Protein AF-A0A7S2RET2-F1 (afdb_monomer_lite)

Structure (mmCIF, N/CA/C/O backbone):
data_AF-A0A7S2RET2-F1
#
_entry.id   AF-A0A7S2RET2-F1
#
loop_
_atom_site.group_PDB
_atom_site.id
_atom_site.type_symbol
_atom_site.label_atom_id
_atom_site.label_alt_id
_atom_site.label_comp_id
_atom_site.label_asym_id
_atom_site.label_entity_id
_atom_site.label_seq_id
_atom_site.pdbx_PDB_ins_code
_atom_site.Cartn_x
_atom_site.Cartn_y
_atom_site.Cartn_z
_atom_site.occupancy
_atom_site.B_iso_or_equiv
_atom_site.auth_seq_id
_atom_site.auth_comp_id
_atom_site.auth_asym_id
_atom_site.auth_atom_id
_atom_site.pdbx_PDB_model_num
ATOM 1 N N . PRO A 1 1 ? 8.377 -23.048 1.895 1.00 75.50 1 PRO A N 1
ATOM 2 C CA . PRO A 1 1 ? 7.617 -22.649 0.680 1.00 75.50 1 PRO A CA 1
ATOM 3 C C . PRO A 1 1 ? 8.347 -21.467 0.027 1.00 75.50 1 PRO A C 1
ATOM 5 O O . PRO A 1 1 ? 9.075 -20.780 0.739 1.00 75.50 1 PRO A O 1
ATOM 8 N N . SER A 1 2 ? 8.242 -21.261 -1.291 1.00 91.50 2 SER A N 1
ATOM 9 C CA . SER A 1 2 ? 8.777 -20.038 -1.908 1.00 91.50 2 SER A CA 1
ATOM 10 C C . SER A 1 2 ? 7.875 -18.851 -1.571 1.00 91.50 2 SER A C 1
ATOM 12 O O . SER A 1 2 ? 6.671 -19.032 -1.391 1.00 91.50 2 SER A O 1
ATOM 14 N N . PHE A 1 3 ? 8.448 -17.645 -1.535 1.00 92.44 3 PHE A N 1
ATOM 15 C CA . PHE A 1 3 ? 7.680 -16.410 -1.351 1.00 92.44 3 PHE A CA 1
ATOM 16 C C . PHE A 1 3 ? 6.515 -16.313 -2.345 1.00 92.44 3 PHE A C 1
ATOM 18 O O . PHE A 1 3 ? 5.413 -15.944 -1.970 1.00 92.44 3 PHE A O 1
ATOM 25 N N . GLU A 1 4 ? 6.732 -16.709 -3.603 1.00 91.25 4 GLU A N 1
ATOM 26 C CA . GLU A 1 4 ? 5.672 -16.702 -4.614 1.00 91.25 4 GLU A CA 1
ATOM 27 C C . GLU A 1 4 ? 4.528 -17.664 -4.295 1.00 91.25 4 GLU A C 1
ATOM 29 O O . GLU A 1 4 ? 3.372 -17.314 -4.510 1.00 91.25 4 GLU A O 1
ATOM 34 N N . ALA A 1 5 ? 4.831 -18.868 -3.803 1.00 92.25 5 ALA A N 1
ATOM 35 C CA . ALA A 1 5 ? 3.799 -19.840 -3.458 1.00 92.25 5 ALA A CA 1
ATOM 36 C C . ALA A 1 5 ? 2.953 -19.345 -2.277 1.00 92.25 5 ALA A C 1
ATOM 38 O O . ALA A 1 5 ? 1.731 -19.413 -2.335 1.00 92.25 5 ALA A O 1
ATOM 39 N N . GLU A 1 6 ? 3.601 -18.795 -1.249 1.00 91.62 6 GLU A N 1
ATOM 40 C CA . GLU A 1 6 ? 2.937 -18.202 -0.081 1.00 91.62 6 GLU A CA 1
ATOM 41 C C . GLU A 1 6 ? 2.074 -16.998 -0.476 1.00 91.62 6 GLU A C 1
ATOM 43 O O . GLU A 1 6 ? 0.884 -16.960 -0.178 1.00 91.62 6 GLU A O 1
ATOM 48 N N . TYR A 1 7 ? 2.631 -16.071 -1.256 1.00 90.94 7 TYR A N 1
ATOM 49 C CA . TYR A 1 7 ? 1.910 -14.912 -1.779 1.00 90.94 7 TYR A CA 1
ATOM 50 C C . TYR A 1 7 ? 0.661 -15.308 -2.580 1.00 90.94 7 TYR A C 1
ATOM 52 O O . TYR A 1 7 ? -0.417 -14.748 -2.357 1.00 90.94 7 TYR A O 1
ATOM 60 N N . LYS A 1 8 ? 0.786 -16.262 -3.512 1.00 94.44 8 LYS A N 1
ATOM 61 C CA . LYS A 1 8 ? -0.341 -16.708 -4.345 1.00 94.44 8 LYS A CA 1
ATOM 62 C C . LYS A 1 8 ? -1.425 -17.370 -3.507 1.00 94.44 8 LYS A C 1
ATOM 64 O O . LYS A 1 8 ? -2.599 -17.109 -3.739 1.00 94.44 8 LYS A O 1
ATOM 69 N N . GLU A 1 9 ? -1.042 -18.176 -2.526 1.00 94.25 9 GLU A N 1
ATOM 70 C CA . GLU A 1 9 ? -1.975 -18.844 -1.621 1.00 94.25 9 GLU A CA 1
ATOM 71 C C . GLU A 1 9 ? -2.745 -17.829 -0.759 1.00 94.25 9 GLU A C 1
ATOM 73 O O . GLU A 1 9 ? -3.979 -17.816 -0.740 1.00 94.25 9 GLU A O 1
ATOM 78 N N . GLU A 1 10 ? -2.032 -16.929 -0.079 1.00 91.88 10 GLU A N 1
ATOM 79 C CA . GLU A 1 10 ? -2.628 -16.002 0.887 1.00 91.88 10 GLU A CA 1
ATOM 80 C C . GLU A 1 10 ? -3.507 -14.937 0.227 1.00 91.88 10 GLU A C 1
ATOM 82 O O . GLU A 1 10 ? -4.590 -14.618 0.725 1.00 91.88 10 GLU A O 1
ATOM 87 N N . THR A 1 11 ? -3.072 -14.384 -0.909 1.00 93.44 11 THR A N 1
ATOM 88 C CA . THR A 1 11 ? -3.803 -13.294 -1.579 1.00 93.44 11 THR A CA 1
ATOM 89 C C . THR A 1 11 ? -5.080 -13.752 -2.268 1.00 93.44 11 THR A C 1
ATOM 91 O O . THR A 1 11 ? -5.976 -12.932 -2.483 1.00 93.44 11 THR A O 1
ATOM 94 N N . THR A 1 12 ? -5.206 -15.047 -2.542 1.00 94.62 12 THR A N 1
ATOM 95 C CA . THR A 1 12 ? -6.371 -15.649 -3.203 1.00 94.62 12 THR A CA 1
ATOM 96 C C . THR A 1 12 ? -7.302 -16.386 -2.244 1.00 94.62 12 THR A C 1
ATOM 98 O O . THR A 1 12 ? -8.373 -16.827 -2.658 1.00 94.62 12 THR A O 1
ATOM 101 N N . GLY A 1 13 ? -6.921 -16.520 -0.968 1.00 91.94 13 GLY A N 1
ATOM 102 C CA . GLY A 1 13 ? -7.686 -17.299 0.006 1.00 91.94 13 GLY A CA 1
ATOM 103 C C . GLY A 1 13 ? -7.630 -18.807 -0.264 1.00 91.94 13 GLY A C 1
ATOM 104 O O . GLY A 1 13 ? -8.628 -19.498 -0.060 1.00 91.94 13 GLY A O 1
ATOM 105 N N . GLY A 1 14 ? -6.488 -19.313 -0.744 1.00 93.31 14 GLY A N 1
ATOM 106 C CA . GLY A 1 14 ? -6.269 -20.738 -1.025 1.00 93.31 14 GLY A CA 1
ATOM 107 C C . GLY A 1 14 ? -6.575 -21.175 -2.461 1.00 93.31 14 GLY A C 1
ATOM 108 O O . GLY A 1 14 ? -6.896 -22.339 -2.698 1.00 93.31 14 GLY A O 1
ATOM 109 N N . LYS A 1 15 ? -6.523 -20.247 -3.426 1.00 94.31 15 LYS A N 1
ATOM 110 C CA . LYS A 1 15 ? -6.712 -20.508 -4.865 1.00 94.31 15 LYS A CA 1
ATOM 111 C C . LYS A 1 15 ? -5.530 -19.952 -5.668 1.00 94.31 15 LYS A C 1
ATOM 113 O O . LYS A 1 15 ? -5.686 -18.972 -6.396 1.00 94.31 15 LYS A O 1
ATOM 118 N N . PRO A 1 16 ? -4.332 -20.541 -5.545 1.00 94.12 16 PRO A N 1
ATOM 119 C CA . PRO A 1 16 ? -3.098 -19.943 -6.051 1.00 94.12 16 PRO A CA 1
ATOM 120 C C . PRO A 1 16 ? -3.074 -19.751 -7.574 1.00 94.12 16 PRO A C 1
ATOM 122 O O . PRO A 1 16 ? -2.336 -18.894 -8.058 1.00 94.12 16 PRO A O 1
ATOM 125 N N . ASP A 1 17 ? -3.889 -20.495 -8.325 1.00 95.94 17 ASP A N 1
ATOM 126 C CA . ASP A 1 17 ? -4.036 -20.341 -9.778 1.00 95.94 17 ASP A CA 1
ATOM 127 C C . ASP A 1 17 ? -4.766 -19.039 -10.168 1.00 95.94 17 ASP A C 1
ATOM 129 O O . ASP A 1 17 ? -4.519 -18.485 -11.240 1.00 95.94 17 ASP A O 1
ATOM 133 N N . ASP A 1 18 ? -5.576 -18.482 -9.263 1.00 95.38 18 ASP A N 1
ATOM 134 C CA . ASP A 1 18 ? -6.406 -17.290 -9.483 1.00 95.38 18 ASP A CA 1
ATOM 135 C C . ASP A 1 18 ? -5.708 -15.985 -9.039 1.00 95.38 18 ASP A C 1
ATOM 137 O O . ASP A 1 18 ? -6.344 -14.944 -8.875 1.00 95.38 18 ASP A O 1
ATOM 141 N N . TYR A 1 19 ? -4.382 -15.986 -8.855 1.00 91.94 19 TYR A N 1
ATOM 142 C CA . TYR A 1 19 ? -3.623 -14.843 -8.308 1.00 91.94 19 TYR A CA 1
ATOM 143 C C . TYR A 1 19 ? -3.616 -13.571 -9.179 1.00 91.94 19 TYR A C 1
ATOM 145 O O . TYR A 1 19 ? -3.145 -12.520 -8.740 1.00 91.94 19 TYR A O 1
ATOM 153 N N . LEU A 1 20 ? -4.136 -13.648 -10.407 1.00 94.81 20 LEU A N 1
ATOM 154 C CA . LEU A 1 20 ? -4.358 -12.505 -11.301 1.00 94.81 20 LEU A CA 1
ATOM 155 C C . LEU A 1 20 ? -5.848 -12.191 -11.516 1.00 94.81 20 LEU A C 1
ATOM 157 O O . LEU A 1 20 ? -6.172 -11.212 -12.196 1.00 94.81 20 LEU A O 1
ATOM 161 N N . ASP A 1 21 ? -6.758 -12.986 -10.946 1.00 96.31 21 ASP A N 1
ATOM 162 C CA . ASP A 1 21 ? -8.192 -12.750 -11.058 1.00 96.31 21 ASP A CA 1
ATOM 163 C C . ASP A 1 21 ? -8.650 -11.645 -10.098 1.00 96.31 21 ASP A C 1
ATOM 165 O O . ASP A 1 21 ? -8.535 -11.728 -8.874 1.00 96.31 21 ASP A O 1
ATOM 169 N N . ARG A 1 22 ? -9.214 -10.577 -10.663 1.00 96.19 22 ARG A N 1
ATOM 170 C CA . ARG A 1 22 ? -9.566 -9.379 -9.891 1.00 96.19 22 ARG A CA 1
ATOM 171 C C . ARG A 1 22 ? -10.690 -9.620 -8.892 1.00 96.19 22 ARG A C 1
ATOM 173 O O . ARG A 1 22 ? -10.679 -8.988 -7.836 1.00 96.19 22 ARG A O 1
ATOM 180 N N . GLU A 1 23 ? -11.657 -10.474 -9.216 1.00 96.62 23 GLU A N 1
ATOM 181 C CA . GLU A 1 23 ? -12.791 -10.717 -8.320 1.00 96.62 23 GLU A CA 1
ATOM 182 C C . GLU A 1 23 ? -12.386 -11.610 -7.147 1.00 96.62 23 GLU A C 1
ATOM 184 O O . GLU A 1 23 ? -12.748 -11.303 -6.010 1.00 96.62 23 GLU A O 1
ATOM 189 N N . THR A 1 24 ? -11.545 -12.621 -7.382 1.00 96.62 24 THR A N 1
ATOM 190 C CA . THR A 1 24 ? -10.942 -13.442 -6.321 1.00 96.62 24 THR A CA 1
ATOM 191 C C . THR A 1 24 ? -10.132 -12.586 -5.348 1.00 96.62 24 THR A C 1
ATOM 193 O O . THR A 1 24 ? -10.372 -12.625 -4.138 1.00 96.62 24 THR A O 1
ATOM 196 N N . LEU A 1 25 ? -9.249 -11.725 -5.866 1.00 97.00 25 LEU A N 1
ATOM 197 C CA . LEU A 1 25 ? -8.443 -10.819 -5.040 1.00 97.00 25 LEU A CA 1
ATOM 198 C C . LEU A 1 25 ? -9.306 -9.825 -4.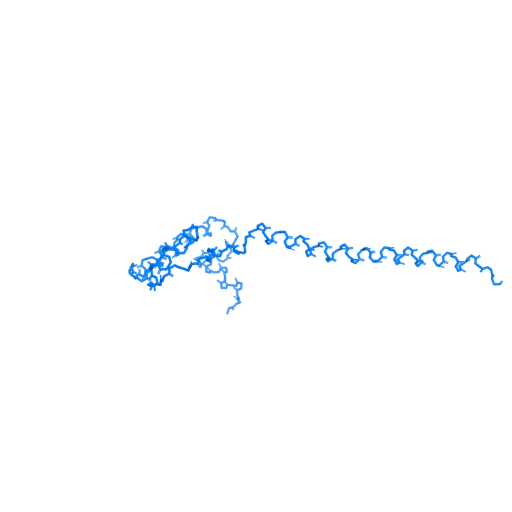244 1.00 97.00 25 LEU A C 1
ATOM 200 O O . LEU A 1 25 ? -9.043 -9.565 -3.067 1.00 97.00 25 LEU A O 1
ATOM 204 N N . ARG A 1 26 ? -10.358 -9.266 -4.861 1.00 97.44 26 ARG A N 1
ATOM 205 C CA . ARG A 1 26 ? -11.290 -8.349 -4.183 1.00 97.44 26 ARG A CA 1
ATOM 206 C C . ARG A 1 26 ? -12.061 -9.057 -3.072 1.00 97.44 26 ARG A C 1
ATOM 208 O O . ARG A 1 26 ? -12.193 -8.492 -1.985 1.00 97.44 26 ARG A O 1
ATOM 215 N N . ALA A 1 27 ? -12.590 -10.248 -3.343 1.00 96.88 27 ALA A N 1
ATOM 216 C CA . ALA A 1 27 ? -13.352 -11.020 -2.369 1.00 96.88 27 ALA A CA 1
ATOM 217 C C . ALA A 1 27 ? -12.488 -11.352 -1.146 1.00 96.88 27 ALA A C 1
ATOM 219 O O . ALA A 1 27 ? -12.884 -11.042 -0.019 1.00 96.88 27 ALA A O 1
ATOM 220 N N . ASN A 1 28 ? -11.272 -11.859 -1.374 1.00 97.25 28 ASN A N 1
ATOM 221 C CA . ASN A 1 28 ? -10.342 -12.178 -0.296 1.00 97.25 28 ASN A CA 1
ATOM 222 C C . ASN A 1 28 ? -9.918 -10.928 0.498 1.00 97.25 28 ASN A C 1
ATOM 224 O O . ASN A 1 28 ? -9.878 -10.968 1.723 1.00 97.25 28 ASN A O 1
ATOM 228 N N . TYR A 1 29 ? -9.697 -9.778 -0.155 1.00 96.44 29 TYR A N 1
ATOM 229 C CA . TYR A 1 29 ? -9.420 -8.513 0.545 1.00 96.44 29 TYR A CA 1
ATOM 230 C C . TYR A 1 29 ? -10.537 -8.127 1.530 1.00 96.44 29 TYR A C 1
ATOM 232 O O . TYR A 1 29 ? -10.268 -7.735 2.670 1.00 96.44 29 TYR A O 1
ATOM 240 N N . VAL A 1 30 ? -11.800 -8.229 1.107 1.00 97.12 30 VAL A N 1
ATOM 241 C CA . VAL A 1 30 ? -12.953 -7.909 1.966 1.00 97.12 30 VAL A CA 1
ATOM 242 C C . VAL A 1 30 ? -13.069 -8.910 3.115 1.00 97.12 30 VAL A C 1
ATOM 244 O O . VAL A 1 30 ? -13.247 -8.506 4.268 1.00 97.12 30 VAL A O 1
ATOM 247 N N . GLU A 1 31 ? -12.947 -10.203 2.818 1.00 97.12 31 GLU A N 1
ATOM 248 C CA . GLU A 1 31 ? -13.034 -11.271 3.813 1.00 97.12 31 GLU A CA 1
ATOM 249 C C . GLU A 1 31 ? -11.920 -11.172 4.860 1.00 97.12 31 GLU A C 1
ATOM 251 O O . GLU A 1 31 ? -12.193 -11.226 6.062 1.00 97.12 31 GLU A O 1
ATOM 256 N N . TYR A 1 32 ? -10.684 -10.939 4.423 1.00 96.00 32 TYR A N 1
ATOM 257 C CA . TYR A 1 32 ? -9.532 -10.785 5.302 1.00 96.00 32 TYR A CA 1
ATOM 258 C C . TYR A 1 32 ? -9.699 -9.598 6.257 1.00 96.00 32 TYR A C 1
ATOM 260 O O . TYR A 1 32 ? -9.534 -9.750 7.469 1.00 96.00 32 TYR A O 1
ATOM 268 N N . ASN A 1 33 ? -10.111 -8.430 5.749 1.00 96.50 33 ASN A N 1
ATOM 269 C CA . ASN A 1 33 ? -10.368 -7.264 6.600 1.00 96.50 33 ASN A CA 1
ATOM 270 C C . ASN A 1 33 ? -11.461 -7.547 7.638 1.00 96.50 33 ASN A C 1
ATOM 272 O O . ASN A 1 33 ? -11.304 -7.205 8.811 1.00 96.50 33 ASN A O 1
ATOM 276 N N . LYS A 1 34 ? -12.541 -8.227 7.233 1.00 96.88 34 LYS A N 1
ATOM 277 C CA . LYS A 1 34 ? -13.615 -8.638 8.145 1.00 96.88 34 LYS A CA 1
ATOM 278 C C . LYS A 1 34 ? -13.108 -9.616 9.207 1.00 96.88 34 LYS A C 1
ATOM 280 O O . LYS A 1 34 ? -13.461 -9.486 10.377 1.00 96.88 34 LYS A O 1
ATOM 285 N N . LYS A 1 35 ? -12.259 -10.574 8.827 1.00 96.69 35 LYS A N 1
ATOM 286 C CA . LYS A 1 35 ? -11.635 -11.529 9.752 1.00 96.69 35 LYS A CA 1
ATOM 287 C C . LYS A 1 35 ? -10.795 -10.809 10.808 1.00 96.69 35 LYS A C 1
ATOM 289 O O . LYS A 1 35 ? -10.953 -11.101 11.990 1.00 96.69 35 LYS A O 1
ATOM 294 N N . VAL A 1 36 ? -9.969 -9.840 10.406 1.00 96.69 36 VAL A N 1
ATOM 295 C CA . VAL A 1 36 ? -9.171 -9.015 11.332 1.00 96.69 36 VAL A CA 1
ATOM 296 C C . VAL A 1 36 ? -10.074 -8.209 12.272 1.00 96.69 36 VAL A C 1
ATOM 298 O O . VAL A 1 36 ? -9.870 -8.238 13.484 1.00 96.69 36 VAL A O 1
ATOM 301 N N . GLN A 1 37 ? -11.104 -7.551 11.733 1.00 96.81 37 GLN A N 1
ATOM 302 C CA . GLN A 1 37 ? -12.058 -6.759 12.520 1.00 96.81 37 GLN A CA 1
ATOM 303 C C . GLN A 1 37 ? -12.849 -7.589 13.535 1.00 96.81 37 GLN A C 1
ATOM 305 O O . GLN A 1 37 ? -13.122 -7.112 14.631 1.00 96.81 37 GLN A O 1
ATOM 310 N N . ASN A 1 38 ? -13.188 -8.832 13.196 1.00 97.25 38 ASN A N 1
ATOM 311 C CA . ASN A 1 38 ? -13.898 -9.735 14.100 1.00 97.25 38 ASN A CA 1
ATOM 312 C C . ASN A 1 38 ? -12.981 -10.357 15.161 1.00 97.25 38 ASN A C 1
ATOM 314 O O . ASN A 1 38 ? -13.443 -10.688 16.251 1.00 97.25 38 ASN A O 1
ATOM 318 N N . ALA A 1 39 ? -11.704 -10.570 14.836 1.00 97.88 39 ALA A N 1
ATOM 319 C C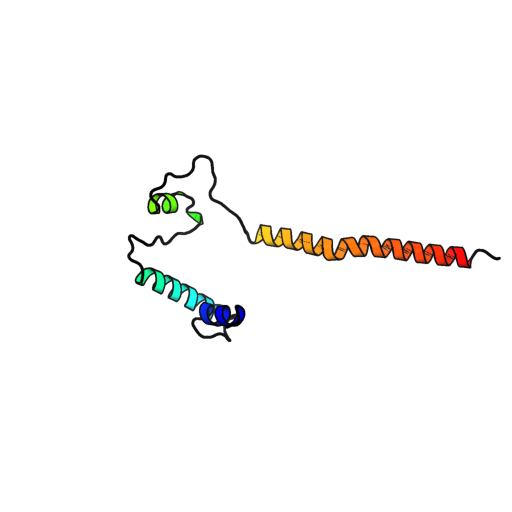A . ALA A 1 39 ? -10.757 -11.242 15.721 1.00 97.88 39 ALA A CA 1
ATOM 320 C C . ALA A 1 39 ? -10.162 -10.312 16.791 1.00 97.88 39 ALA A C 1
ATOM 322 O O . ALA A 1 39 ? -9.762 -10.785 17.856 1.00 97.88 39 ALA A O 1
ATOM 323 N N . ILE A 1 40 ? -10.075 -9.007 16.518 1.00 97.31 40 ILE A N 1
ATOM 324 C CA . ILE A 1 40 ? -9.428 -8.037 17.407 1.00 97.31 40 ILE A CA 1
ATOM 325 C C . ILE A 1 40 ? -10.499 -7.166 18.081 1.00 97.31 40 ILE A C 1
ATOM 327 O O . ILE A 1 40 ? -11.299 -6.546 17.384 1.00 97.31 40 ILE A O 1
ATOM 331 N N . PRO A 1 41 ? -10.508 -7.060 19.425 1.00 96.62 41 PRO A N 1
ATOM 332 C CA . PRO A 1 41 ? -11.393 -6.141 20.135 1.00 96.62 41 PRO A CA 1
ATOM 333 C C . PRO A 1 41 ? -11.274 -4.702 19.616 1.00 96.62 41 PRO A C 1
ATOM 335 O O . PRO A 1 41 ? -10.170 -4.220 19.362 1.00 96.62 41 PRO A O 1
ATOM 338 N N . SER A 1 42 ? -12.397 -3.990 19.510 1.00 92.50 42 SER A N 1
ATOM 339 C CA . SER A 1 42 ? -12.452 -2.645 18.912 1.00 92.50 42 SER A CA 1
ATOM 340 C C . SER A 1 42 ? -11.565 -1.616 19.617 1.00 92.50 42 SER A C 1
ATOM 342 O O . SER A 1 42 ? -11.017 -0.732 18.971 1.00 92.50 42 SER A O 1
ATOM 344 N N . ASN A 1 43 ? -11.342 -1.754 20.925 1.00 94.75 43 ASN A N 1
ATOM 345 C CA . ASN A 1 43 ? -10.433 -0.886 21.681 1.00 94.75 43 ASN A CA 1
ATOM 346 C C . ASN A 1 43 ? -8.943 -1.114 21.362 1.00 94.75 43 ASN A C 1
ATOM 348 O O . ASN A 1 43 ? -8.102 -0.340 21.807 1.00 94.75 43 ASN A O 1
ATOM 352 N N . ARG A 1 44 ? -8.605 -2.183 20.632 1.00 96.88 44 ARG A N 1
ATOM 353 C CA . ARG A 1 44 ? -7.244 -2.519 20.186 1.00 96.88 44 ARG A CA 1
ATOM 354 C C . ARG A 1 44 ? -7.097 -2.483 18.665 1.00 96.88 44 ARG A C 1
ATOM 356 O O . ARG A 1 44 ? -6.032 -2.839 18.164 1.00 96.88 44 ARG A O 1
ATOM 363 N N . LEU A 1 45 ? -8.126 -2.046 17.936 1.00 97.81 45 LEU A N 1
ATOM 364 C CA . LEU A 1 45 ? -8.118 -1.977 16.479 1.00 97.81 45 LEU A CA 1
ATOM 365 C C . LEU A 1 45 ? -8.580 -0.610 15.974 1.00 97.81 45 LEU A C 1
ATOM 367 O O . LEU A 1 45 ? -9.716 -0.205 16.199 1.00 97.81 45 LEU A O 1
ATOM 371 N N . LEU A 1 46 ? -7.736 0.035 15.171 1.00 97.31 46 LEU A N 1
ATOM 372 C CA . LEU A 1 46 ? -8.110 1.199 14.376 1.00 97.31 46 LEU A CA 1
ATOM 373 C C . LEU A 1 46 ? -8.274 0.791 12.909 1.00 97.31 46 LEU A C 1
ATOM 375 O O . LEU A 1 46 ? -7.303 0.420 12.251 1.00 97.31 46 LEU A O 1
ATOM 379 N N . THR A 1 47 ? -9.488 0.910 12.368 1.00 96.25 47 THR A N 1
ATOM 380 C CA . THR A 1 47 ? -9.686 0.868 10.909 1.00 96.25 47 THR A CA 1
ATOM 381 C C . THR A 1 47 ? -9.380 2.253 10.346 1.00 96.25 47 THR A C 1
ATOM 383 O O . THR A 1 47 ? -10.198 3.165 10.444 1.00 96.25 47 THR A O 1
ATOM 386 N N . PHE A 1 48 ? -8.180 2.415 9.794 1.00 95.94 48 PHE A N 1
ATOM 387 C CA . PHE A 1 48 ? -7.632 3.708 9.389 1.00 95.94 48 PHE A CA 1
ATOM 388 C C . PHE A 1 48 ? -7.609 3.880 7.867 1.00 95.94 48 PHE A C 1
ATOM 390 O O . PHE A 1 48 ? -7.158 2.998 7.134 1.00 95.94 48 PHE A O 1
ATOM 397 N N . ASN A 1 49 ? -8.037 5.046 7.383 1.00 94.88 49 ASN A N 1
ATOM 398 C CA . ASN A 1 49 ? -7.841 5.468 6.001 1.00 94.88 49 ASN A CA 1
ATOM 399 C C . ASN A 1 49 ? -6.739 6.530 5.954 1.00 94.88 49 ASN A C 1
ATOM 401 O O . ASN A 1 49 ? -6.887 7.603 6.527 1.00 94.88 49 ASN A O 1
ATOM 405 N N . VAL A 1 50 ? -5.670 6.273 5.198 1.00 93.12 50 VAL A N 1
ATOM 406 C CA . VAL A 1 50 ? -4.498 7.165 5.087 1.00 93.12 50 VAL A CA 1
ATOM 407 C C . VAL A 1 50 ? -4.832 8.606 4.677 1.00 93.12 50 VAL A C 1
ATOM 409 O O . VAL A 1 50 ? -4.073 9.521 4.982 1.00 93.12 50 VAL A O 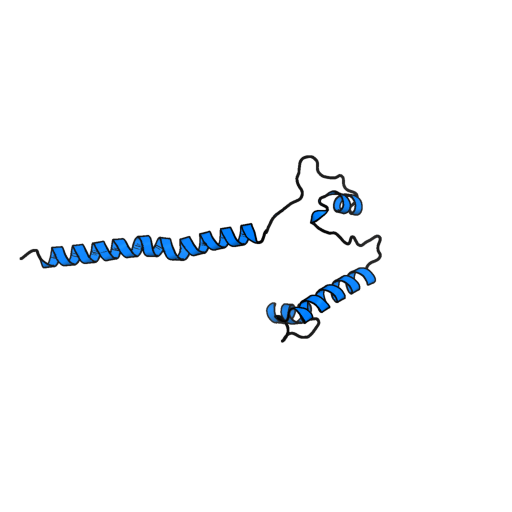1
ATOM 412 N N . LYS A 1 51 ? -5.980 8.843 4.027 1.00 93.50 51 LYS A N 1
ATOM 413 C CA . LYS A 1 51 ? -6.462 10.192 3.679 1.00 93.50 51 LYS A CA 1
ATOM 414 C C . LYS A 1 51 ? -6.892 11.020 4.895 1.00 93.50 51 LYS A C 1
ATOM 416 O O . LYS A 1 51 ? -7.050 12.228 4.767 1.00 93.50 51 LYS A O 1
ATOM 421 N N . GLN A 1 52 ? -7.101 10.385 6.045 1.00 95.75 52 GLN A N 1
ATOM 422 C CA . GLN A 1 52 ? -7.485 11.050 7.290 1.00 95.75 52 GLN A CA 1
ATOM 423 C C . GLN A 1 52 ? -6.302 11.755 7.976 1.00 95.75 52 GLN A C 1
ATOM 425 O O . GLN A 1 52 ? -6.517 12.556 8.883 1.00 95.75 52 GLN A O 1
ATOM 430 N N . GLY A 1 53 ? -5.062 11.492 7.546 1.00 95.81 53 GLY A N 1
ATOM 431 C CA . GLY A 1 53 ? -3.870 12.131 8.098 1.00 95.81 53 GLY A CA 1
ATOM 432 C C . GLY A 1 53 ? -3.560 11.712 9.539 1.00 95.81 53 GLY A C 1
ATOM 433 O O . GLY A 1 53 ? -3.942 10.634 9.986 1.00 95.81 53 GLY A O 1
ATOM 434 N N . TRP A 1 54 ? -2.848 12.569 10.275 1.00 97.94 54 TRP A N 1
ATOM 435 C CA . TRP A 1 54 ? -2.343 12.241 11.613 1.00 97.94 54 TRP A CA 1
ATOM 436 C C . TRP A 1 54 ? -3.427 12.043 12.676 1.00 97.94 54 TRP A C 1
ATOM 438 O O . TRP A 1 54 ? -3.235 11.222 13.564 1.00 97.94 54 TRP A O 1
ATOM 448 N N . GLY A 1 55 ? -4.549 12.765 12.595 1.00 96.12 55 GLY A N 1
ATOM 449 C CA . GLY A 1 55 ? -5.516 12.893 13.694 1.00 96.12 55 GLY A CA 1
ATOM 450 C C . GLY A 1 55 ? -5.964 11.558 14.306 1.00 96.12 55 GLY A C 1
ATOM 451 O O . GLY A 1 55 ? -5.603 11.286 15.450 1.00 96.12 55 GLY A O 1
ATOM 452 N N . PRO A 1 56 ? -6.677 10.694 13.556 1.00 97.12 56 PRO A N 1
ATOM 453 C CA . PRO A 1 56 ? -7.196 9.437 14.105 1.00 97.12 56 PRO A CA 1
ATOM 454 C C . PRO A 1 56 ? -6.106 8.458 14.549 1.00 97.12 56 PRO A C 1
ATOM 456 O O . PRO A 1 56 ? -6.309 7.676 15.473 1.00 97.12 56 PRO A O 1
ATOM 459 N N . LEU A 1 57 ? -4.943 8.489 13.890 1.00 97.12 57 LEU A N 1
ATOM 460 C CA . LEU A 1 57 ? -3.816 7.626 14.230 1.00 97.12 57 LEU A CA 1
ATOM 461 C C . LEU A 1 57 ? -3.183 8.048 15.562 1.00 97.12 57 LEU A C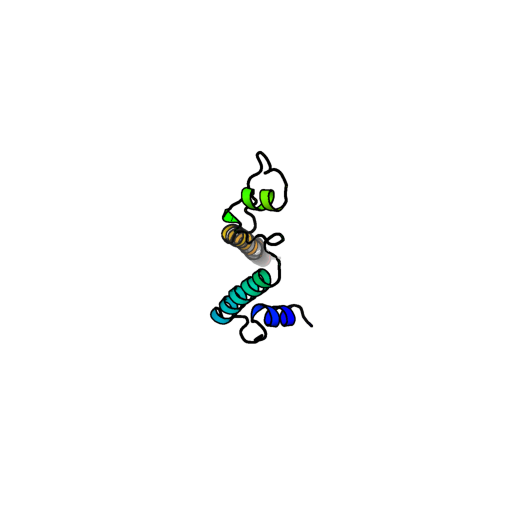 1
ATOM 463 O O . LEU A 1 57 ? -2.968 7.211 16.434 1.00 97.12 57 LEU A O 1
ATOM 467 N N . CYS A 1 58 ? -2.910 9.342 15.726 1.00 97.31 58 CYS A N 1
ATOM 468 C CA . CYS A 1 58 ? -2.340 9.911 16.944 1.00 97.31 58 CYS A CA 1
ATOM 469 C C . CYS A 1 58 ? -3.285 9.746 18.142 1.00 97.31 58 CYS A C 1
ATOM 471 O O . CYS A 1 58 ? -2.836 9.319 19.204 1.00 97.31 58 CYS A O 1
ATOM 473 N N . GLU A 1 59 ? -4.585 10.000 17.955 1.00 97.00 59 GLU A N 1
ATOM 474 C CA . GLU A 1 59 ? -5.614 9.799 18.985 1.00 97.00 59 GLU A CA 1
ATOM 475 C C . GLU A 1 59 ? -5.652 8.344 19.466 1.00 97.00 59 GLU A C 1
ATOM 477 O O . GLU A 1 59 ? -5.564 8.084 20.665 1.00 97.00 59 GLU A O 1
ATOM 482 N N . PHE A 1 60 ? -5.703 7.388 18.535 1.00 97.38 60 PHE A N 1
ATOM 483 C CA . PHE A 1 60 ? -5.734 5.964 18.866 1.00 97.38 60 PHE A CA 1
ATOM 484 C C . PHE A 1 60 ? -4.465 5.484 19.585 1.00 97.38 60 PHE A C 1
ATOM 486 O O . PHE A 1 60 ? -4.536 4.617 20.455 1.00 97.38 60 PHE A O 1
ATOM 493 N N . LEU A 1 61 ? -3.304 6.046 19.237 1.00 96.88 61 LEU A N 1
ATOM 494 C CA . LEU A 1 61 ? -2.022 5.707 19.858 1.00 96.88 61 LEU A CA 1
ATOM 495 C C . LEU A 1 61 ? -1.738 6.492 21.152 1.00 96.88 61 LEU A C 1
ATOM 497 O O . LEU A 1 61 ? -0.746 6.204 21.817 1.00 96.88 61 LEU A O 1
ATOM 501 N N . GLY A 1 62 ? -2.570 7.472 21.519 1.00 96.81 62 GLY A N 1
ATOM 502 C CA . GLY A 1 62 ? -2.364 8.306 22.708 1.00 96.81 62 GLY A CA 1
ATOM 503 C C . GLY A 1 62 ? -1.197 9.294 22.589 1.00 96.81 62 GLY A C 1
ATOM 504 O O . GLY A 1 62 ? -0.579 9.641 23.596 1.00 96.81 62 GLY A O 1
ATOM 505 N N . HIS A 1 63 ? -0.881 9.746 21.374 1.00 96.81 63 HIS A N 1
ATOM 506 C CA . HIS A 1 63 ? 0.202 10.695 21.105 1.00 96.81 63 HIS A CA 1
ATOM 507 C C . HIS A 1 63 ? -0.327 12.030 20.562 1.00 96.81 63 HIS A C 1
ATOM 509 O O . HIS A 1 63 ? -1.364 12.059 19.899 1.00 96.81 63 HIS A O 1
ATOM 515 N N . PRO A 1 64 ? 0.381 13.152 20.795 1.00 97.19 64 PRO A N 1
ATOM 516 C CA . PRO A 1 64 ? 0.037 14.419 20.163 1.00 97.19 64 PRO A CA 1
ATOM 517 C C . PRO A 1 64 ? 0.244 14.350 18.644 1.00 97.19 64 PRO A C 1
ATOM 519 O O . PRO A 1 64 ? 1.127 13.644 18.149 1.00 97.19 64 PRO A O 1
ATOM 522 N N . VAL A 1 65 ? -0.558 15.114 17.900 1.00 97.31 65 VAL A N 1
ATOM 523 C CA . VAL A 1 65 ? -0.347 15.306 16.460 1.00 97.31 65 VAL A CA 1
ATOM 524 C C . VAL A 1 65 ? 0.947 16.103 16.247 1.00 97.31 65 VAL A C 1
ATOM 526 O O . VAL A 1 65 ? 1.105 17.150 16.875 1.00 97.31 65 VAL A O 1
ATOM 529 N N . PRO A 1 66 ? 1.867 15.656 15.371 1.00 96.62 66 PRO A N 1
ATOM 530 C CA . PRO A 1 66 ? 3.093 16.394 15.086 1.00 96.62 66 PRO A CA 1
ATOM 531 C C . PRO A 1 66 ? 2.821 17.789 14.504 1.00 96.62 66 PRO A C 1
ATOM 533 O O . PRO A 1 66 ? 2.131 17.929 13.492 1.00 96.62 66 PRO A O 1
ATOM 536 N N . GLU A 1 67 ? 3.401 18.825 15.110 1.00 96.31 67 GLU A N 1
ATOM 537 C CA . GLU A 1 67 ? 3.283 20.203 14.628 1.00 96.31 67 GLU A CA 1
ATOM 538 C C . GLU A 1 67 ? 4.194 20.451 13.420 1.00 96.31 67 GLU A C 1
ATOM 540 O O . GLU A 1 67 ? 5.362 20.067 13.409 1.00 96.31 67 GLU A O 1
ATOM 545 N N . GLY A 1 68 ? 3.664 21.099 12.380 1.00 94.38 68 GLY A N 1
ATOM 546 C CA . GLY A 1 68 ? 4.436 21.490 11.193 1.00 94.38 68 GLY A CA 1
ATOM 547 C C . GLY A 1 68 ? 4.884 20.341 10.277 1.00 94.38 68 GLY A C 1
ATOM 548 O O . GLY A 1 68 ? 5.484 20.608 9.237 1.00 94.38 68 GLY A O 1
ATOM 549 N N . ILE A 1 69 ? 4.578 19.081 10.609 1.00 95.94 69 ILE A N 1
ATOM 550 C CA . ILE A 1 69 ? 4.954 17.909 9.807 1.00 95.94 69 ILE A CA 1
ATOM 551 C C . ILE A 1 69 ? 3.729 17.392 9.034 1.00 95.94 69 ILE A C 1
ATOM 553 O O . ILE A 1 69 ? 2.793 16.865 9.644 1.00 95.94 69 ILE A O 1
ATOM 557 N N . PRO A 1 70 ? 3.710 17.483 7.689 1.00 94.31 70 PRO A N 1
ATOM 558 C CA . PRO A 1 70 ? 2.606 16.951 6.898 1.00 94.31 70 PRO A CA 1
ATOM 559 C C . PRO A 1 70 ? 2.545 15.422 6.992 1.00 94.31 70 PRO A C 1
ATOM 561 O O . PRO A 1 70 ? 3.564 14.750 7.161 1.00 94.31 70 PRO A O 1
ATOM 564 N N . PHE A 1 71 ? 1.345 14.855 6.854 1.00 95.62 71 PHE A N 1
ATOM 565 C CA . PHE A 1 71 ? 1.196 13.402 6.802 1.00 95.62 71 PHE A CA 1
ATOM 566 C C . PHE A 1 71 ? 1.942 12.835 5.577 1.00 95.62 71 PHE A C 1
ATOM 568 O O . PHE A 1 71 ? 1.790 13.387 4.481 1.00 95.62 71 PHE A O 1
ATOM 575 N N . PRO A 1 72 ? 2.743 11.761 5.719 1.00 93.19 72 PRO A N 1
ATOM 576 C CA . PRO A 1 72 ? 3.571 11.261 4.628 1.00 93.19 72 PRO A CA 1
ATOM 577 C C . PRO A 1 72 ? 2.756 10.866 3.392 1.00 93.19 72 PRO A C 1
ATOM 579 O O . PRO A 1 72 ? 1.820 10.071 3.469 1.00 93.19 72 PRO A O 1
ATOM 582 N N . HIS A 1 73 ? 3.162 11.374 2.226 1.00 90.38 73 HIS A N 1
ATOM 583 C CA . HIS A 1 73 ? 2.611 10.979 0.929 1.00 90.38 73 HIS A CA 1
ATOM 584 C C . HIS A 1 73 ? 3.726 10.472 0.008 1.00 90.38 73 HIS A C 1
ATOM 586 O O . HIS A 1 73 ? 4.209 11.166 -0.887 1.00 90.38 73 HIS A O 1
ATOM 592 N N . VAL A 1 74 ? 4.175 9.251 0.285 1.00 85.56 74 VAL A N 1
ATOM 593 C CA . VAL A 1 74 ? 5.261 8.567 -0.431 1.00 85.56 74 VAL A CA 1
ATOM 594 C C . VAL A 1 74 ? 4.714 7.420 -1.290 1.00 85.56 74 VAL A C 1
ATOM 596 O O . VAL A 1 74 ? 3.572 7.005 -1.117 1.00 85.56 74 VAL A O 1
ATOM 599 N N . HIS A 1 75 ? 5.518 6.920 -2.236 1.00 80.56 75 HIS A N 1
ATOM 600 C CA . HIS A 1 75 ? 5.172 5.787 -3.117 1.00 80.56 75 HIS A CA 1
ATOM 601 C C . HIS A 1 75 ? 3.895 5.972 -3.951 1.00 80.56 75 HIS A C 1
ATOM 603 O O . HIS A 1 75 ? 3.134 5.034 -4.189 1.00 80.56 75 HIS A O 1
ATOM 609 N N . THR A 1 76 ? 3.654 7.189 -4.439 1.00 81.88 76 THR A N 1
ATOM 610 C CA . THR A 1 76 ? 2.546 7.423 -5.366 1.00 81.88 76 THR A CA 1
ATOM 611 C C . THR A 1 76 ? 2.830 6.754 -6.707 1.00 81.88 76 THR A C 1
ATOM 613 O O . THR A 1 76 ? 3.962 6.759 -7.196 1.00 81.88 76 THR A O 1
ATOM 616 N N . ARG A 1 77 ? 1.783 6.213 -7.344 1.00 77.94 77 ARG A N 1
ATOM 617 C CA . ARG A 1 77 ? 1.896 5.589 -8.672 1.00 77.94 77 ARG A CA 1
ATOM 618 C C . ARG A 1 77 ? 2.535 6.533 -9.693 1.00 77.94 77 ARG A C 1
ATOM 620 O O . ARG A 1 77 ? 3.380 6.100 -10.460 1.00 77.94 77 ARG A O 1
ATOM 627 N N . ALA A 1 78 ? 2.166 7.814 -9.663 1.00 74.81 78 ALA A N 1
ATOM 628 C CA . ALA A 1 78 ? 2.714 8.829 -10.559 1.00 74.81 78 ALA A CA 1
ATOM 629 C C . ALA A 1 78 ? 4.222 9.046 -10.349 1.00 74.81 78 ALA A C 1
ATOM 631 O O . ALA A 1 78 ? 4.965 9.113 -11.325 1.00 74.81 78 ALA A O 1
ATOM 632 N N . LYS A 1 79 ? 4.683 9.107 -9.089 1.00 75.56 79 LYS A N 1
ATOM 633 C CA . LYS A 1 79 ? 6.110 9.260 -8.775 1.00 75.56 79 LYS A CA 1
ATOM 634 C C . LYS A 1 79 ? 6.910 8.040 -9.229 1.00 75.56 79 LYS A C 1
ATOM 636 O O . LYS A 1 79 ? 7.900 8.204 -9.930 1.00 75.56 79 LYS A O 1
ATOM 641 N N . LEU A 1 80 ? 6.430 6.835 -8.915 1.00 77.38 80 LEU A N 1
ATOM 642 C CA . LEU A 1 80 ? 7.081 5.592 -9.340 1.00 77.38 80 LEU A CA 1
ATOM 643 C C . LEU A 1 80 ? 7.110 5.462 -10.869 1.00 77.38 80 LEU A C 1
ATOM 645 O O . LEU A 1 80 ? 8.124 5.072 -11.432 1.00 77.38 80 LEU A O 1
ATOM 649 N N . GLN A 1 81 ? 6.030 5.834 -11.559 1.00 75.81 81 GLN A N 1
ATOM 650 C CA . GLN A 1 81 ? 5.970 5.791 -13.021 1.00 75.81 81 GLN A CA 1
ATOM 651 C C . GLN A 1 81 ? 6.952 6.776 -13.675 1.00 75.81 81 GLN A C 1
ATOM 653 O O . GLN A 1 81 ? 7.602 6.420 -14.655 1.00 75.81 81 GLN A O 1
ATOM 658 N N . GLY A 1 82 ? 7.095 7.984 -13.122 1.00 76.00 82 GLY A N 1
ATOM 659 C CA . GLY A 1 82 ? 8.083 8.957 -13.591 1.00 76.00 82 GLY A CA 1
ATOM 660 C C . GLY A 1 82 ? 9.527 8.515 -13.336 1.00 76.00 82 GLY A C 1
ATOM 661 O O . GLY A 1 82 ? 10.367 8.634 -14.223 1.00 76.00 82 GLY A O 1
ATOM 662 N N . GLU A 1 83 ? 9.815 7.962 -12.155 1.00 80.38 83 GLU A N 1
ATOM 663 C CA . GLU A 1 83 ? 11.149 7.443 -11.814 1.00 80.38 83 GLU A CA 1
ATOM 664 C C . GLU A 1 83 ? 11.539 6.244 -12.693 1.00 80.38 83 GLU A C 1
ATOM 666 O O . GLU A 1 83 ? 12.654 6.208 -13.215 1.00 80.38 83 GLU A O 1
ATOM 671 N N . MET A 1 84 ? 10.618 5.302 -12.933 1.00 80.50 84 MET A N 1
ATOM 672 C CA . MET A 1 84 ? 10.855 4.173 -13.844 1.00 80.50 84 MET A CA 1
ATOM 673 C C . MET A 1 84 ? 11.152 4.641 -15.272 1.00 80.50 84 MET A C 1
ATOM 675 O O . MET A 1 84 ? 12.082 4.135 -15.893 1.00 80.50 84 MET A O 1
ATOM 679 N N . PHE A 1 85 ? 10.428 5.649 -15.766 1.00 83.00 85 PHE A N 1
ATOM 680 C CA . PHE A 1 85 ? 10.669 6.214 -17.093 1.00 83.00 85 PHE A CA 1
ATOM 681 C C . PHE A 1 85 ? 12.096 6.768 -17.234 1.00 83.00 85 PHE A C 1
ATOM 683 O O . PHE A 1 85 ? 12.764 6.513 -18.230 1.00 83.00 85 PHE A O 1
ATOM 690 N N . VAL A 1 86 ? 12.617 7.467 -16.219 1.00 85.19 86 VAL A N 1
ATOM 691 C CA . VAL A 1 86 ? 14.004 7.973 -16.232 1.00 85.19 86 VAL A CA 1
ATOM 692 C C . VAL A 1 86 ? 15.022 6.832 -16.294 1.00 85.19 86 VAL A C 1
ATOM 694 O O . VAL A 1 86 ? 16.001 6.924 -17.038 1.00 85.19 86 VAL A O 1
ATOM 697 N N . LEU A 1 87 ? 14.791 5.753 -15.541 1.00 85.31 87 LEU A N 1
ATOM 698 C CA . LEU A 1 87 ? 15.668 4.581 -15.549 1.00 85.31 87 LEU A CA 1
ATOM 699 C C . LEU A 1 87 ? 15.679 3.899 -16.923 1.00 85.31 87 LEU A C 1
ATOM 701 O O . LEU A 1 87 ? 16.758 3.612 -17.438 1.00 85.31 87 LEU A O 1
ATOM 705 N N . GLU A 1 88 ? 14.515 3.727 -17.557 1.00 83.31 88 GLU A N 1
ATOM 706 C CA . GLU A 1 88 ? 14.411 3.184 -18.919 1.00 83.31 88 GLU A CA 1
ATOM 707 C C . GLU A 1 88 ? 15.178 4.037 -19.941 1.00 83.31 88 GLU A C 1
ATOM 709 O O . GLU A 1 88 ? 15.923 3.498 -20.767 1.00 83.31 88 GLU A O 1
ATOM 714 N N . LEU A 1 89 ? 15.060 5.368 -19.861 1.00 85.62 89 LEU A N 1
ATOM 715 C CA . LEU A 1 89 ? 15.804 6.275 -20.737 1.00 85.62 89 LEU A CA 1
ATOM 716 C C . LEU A 1 89 ? 17.318 6.115 -20.554 1.00 85.62 89 LEU A C 1
ATOM 718 O O . LEU A 1 89 ? 18.040 6.014 -21.542 1.00 85.62 89 LEU A O 1
ATOM 722 N N . ILE A 1 90 ? 17.821 6.061 -19.318 1.00 91.94 90 ILE A N 1
ATOM 723 C CA . ILE A 1 90 ? 19.264 5.925 -19.061 1.00 91.94 90 ILE A CA 1
ATOM 724 C C . ILE A 1 90 ? 19.788 4.578 -19.566 1.00 91.94 90 ILE A C 1
ATOM 726 O O . ILE A 1 90 ? 20.836 4.541 -20.212 1.00 91.94 90 ILE A O 1
ATOM 730 N N . THR A 1 91 ? 19.064 3.484 -19.318 1.00 89.62 91 THR A N 1
ATOM 731 C CA . THR A 1 91 ? 19.481 2.139 -19.735 1.00 89.62 91 THR A CA 1
ATOM 732 C C . THR A 1 91 ? 19.637 2.018 -21.248 1.00 89.62 91 THR A C 1
ATOM 734 O O . THR A 1 91 ? 20.563 1.350 -21.703 1.00 89.62 91 THR A O 1
ATOM 737 N N . TRP A 1 92 ? 18.775 2.667 -22.033 1.00 91.62 92 TRP A N 1
ATOM 738 C CA . TRP A 1 92 ? 18.762 2.483 -23.486 1.00 91.62 92 TRP A CA 1
ATOM 739 C C . TRP A 1 92 ? 19.365 3.650 -24.269 1.00 91.62 92 TRP A C 1
ATOM 741 O O . TRP A 1 92 ? 20.098 3.428 -25.232 1.00 91.62 92 TRP A O 1
ATOM 751 N N . ILE A 1 93 ? 19.114 4.895 -23.868 1.00 91.62 93 ILE A N 1
ATOM 752 C CA . ILE A 1 93 ? 19.522 6.076 -24.643 1.00 91.62 93 ILE A CA 1
ATOM 753 C C . ILE A 1 93 ? 21.002 6.389 -24.448 1.00 91.62 93 ILE A C 1
ATOM 755 O O . ILE A 1 93 ? 21.687 6.664 -25.430 1.00 91.62 93 ILE A O 1
ATOM 759 N N . TRP A 1 94 ? 21.523 6.331 -23.219 1.00 91.12 94 TRP A N 1
ATOM 760 C CA . TRP A 1 94 ? 22.924 6.683 -22.955 1.00 91.12 94 TRP A CA 1
ATOM 761 C C . TRP A 1 94 ? 23.925 5.746 -23.662 1.00 91.12 94 TRP A C 1
ATOM 763 O O . TRP A 1 94 ? 24.840 6.262 -24.312 1.00 91.12 94 TRP A O 1
ATOM 773 N N . PRO A 1 95 ? 23.741 4.406 -23.673 1.00 92.94 95 PRO A N 1
ATOM 774 C CA . PRO A 1 95 ? 24.600 3.521 -24.457 1.00 92.94 95 PRO A CA 1
ATOM 775 C C . PRO A 1 95 ? 24.499 3.771 -25.963 1.00 92.94 95 PRO A C 1
ATOM 777 O O . PRO A 1 95 ? 25.525 3.831 -26.636 1.00 92.94 95 PRO A O 1
ATOM 780 N N . LEU A 1 96 ? 23.294 3.976 -26.509 1.00 92.00 96 LEU A N 1
ATOM 781 C CA . LEU A 1 96 ? 23.116 4.267 -27.937 1.00 92.00 96 LEU A CA 1
ATOM 782 C C . LEU A 1 96 ? 23.762 5.599 -28.336 1.00 92.00 96 LEU A C 1
ATOM 784 O O . LEU A 1 96 ? 24.424 5.675 -29.372 1.00 92.00 96 LEU A O 1
ATOM 788 N N . ALA A 1 97 ? 23.634 6.623 -27.492 1.00 92.25 97 ALA A N 1
ATOM 789 C CA . ALA A 1 97 ? 24.248 7.930 -27.693 1.00 92.25 97 ALA A CA 1
ATOM 790 C C . ALA A 1 97 ? 25.783 7.876 -27.703 1.00 92.25 97 ALA A C 1
ATOM 792 O O . ALA A 1 97 ? 26.401 8.742 -28.311 1.00 92.25 97 ALA A O 1
ATOM 793 N N . ILE A 1 98 ? 26.400 6.867 -27.077 1.00 93.62 98 ILE A N 1
ATOM 794 C CA . ILE A 1 98 ? 27.853 6.635 -27.111 1.00 93.62 98 ILE A CA 1
ATOM 795 C C . ILE A 1 98 ? 28.246 5.725 -28.284 1.00 93.62 98 ILE A C 1
ATOM 797 O O . ILE A 1 98 ? 29.192 6.019 -29.016 1.00 93.62 98 ILE A O 1
ATOM 801 N N . ILE A 1 99 ? 27.520 4.625 -28.491 1.00 94.94 99 ILE A N 1
ATOM 802 C CA . ILE A 1 99 ? 27.852 3.604 -29.494 1.00 94.94 99 ILE A CA 1
ATOM 803 C C . ILE A 1 99 ? 27.733 4.160 -30.916 1.00 94.94 99 ILE A C 1
ATOM 805 O O . ILE A 1 99 ? 28.615 3.913 -31.738 1.00 94.94 99 ILE A O 1
ATOM 809 N N . LEU A 1 100 ? 26.682 4.927 -31.217 1.00 94.38 100 LEU A N 1
ATOM 810 C CA . LEU A 1 100 ? 26.450 5.481 -32.554 1.00 94.38 100 LEU A CA 1
ATOM 811 C C . LEU A 1 100 ? 27.578 6.418 -33.036 1.00 94.38 100 LEU A C 1
ATOM 813 O O . LEU A 1 100 ? 28.101 6.181 -34.130 1.00 94.38 100 LEU A O 1
ATOM 817 N N . PRO A 1 101 ? 28.014 7.442 -32.273 1.00 95.38 101 PRO A N 1
ATOM 818 C CA . PRO A 1 101 ? 29.127 8.289 -32.695 1.00 95.38 101 PRO A CA 1
ATOM 819 C C . PRO A 1 101 ? 30.465 7.545 -32.720 1.00 95.38 101 PRO A C 1
ATOM 821 O O . PRO A 1 101 ? 31.255 7.792 -33.630 1.00 95.38 101 PRO A O 1
ATOM 824 N N . LEU A 1 102 ? 30.720 6.601 -31.803 1.00 94.94 102 LEU A N 1
ATOM 825 C CA . LEU A 1 102 ? 31.931 5.770 -31.854 1.00 94.94 102 LEU A CA 1
ATOM 826 C C . LEU A 1 102 ? 31.972 4.901 -33.115 1.00 94.94 102 LEU A C 1
ATOM 828 O O . LEU A 1 102 ? 32.998 4.842 -33.791 1.00 94.94 102 LEU A O 1
ATOM 832 N N . ALA A 1 103 ? 30.854 4.269 -33.474 1.00 94.94 103 ALA A N 1
ATOM 833 C CA . ALA A 1 103 ? 30.743 3.504 -34.710 1.00 94.94 103 ALA A CA 1
ATOM 834 C C . ALA A 1 103 ? 30.953 4.404 -35.937 1.00 94.94 103 ALA A C 1
ATOM 836 O O . ALA A 1 103 ? 31.724 4.052 -36.831 1.00 94.94 103 ALA A O 1
ATOM 837 N N . GLY A 1 104 ? 30.339 5.593 -35.952 1.00 95.44 104 GLY A N 1
ATOM 838 C CA . GLY A 1 104 ? 30.547 6.597 -36.997 1.00 95.44 104 GLY A CA 1
ATOM 839 C C . GLY A 1 104 ? 32.016 7.007 -37.135 1.00 95.44 104 GLY A C 1
ATOM 840 O O . GLY A 1 104 ? 32.554 7.003 -38.242 1.00 95.44 104 GLY A O 1
ATOM 841 N N . PHE A 1 105 ? 32.692 7.272 -36.016 1.00 95.75 105 PHE A N 1
ATOM 842 C CA . PHE A 1 105 ? 34.117 7.598 -35.983 1.00 95.75 105 PHE A CA 1
ATOM 843 C C . PHE A 1 105 ? 34.982 6.459 -36.536 1.00 95.75 105 PHE A C 1
ATOM 845 O O . PHE A 1 105 ? 35.827 6.698 -37.397 1.00 95.75 105 PHE A O 1
ATOM 852 N N . VAL A 1 106 ? 34.740 5.213 -36.115 1.00 94.44 106 VAL A N 1
ATOM 853 C CA . VAL A 1 106 ? 35.472 4.033 -36.610 1.00 94.44 106 VAL A CA 1
ATOM 854 C C . VAL A 1 106 ? 35.274 3.843 -38.115 1.00 94.44 106 VAL A C 1
ATOM 856 O O . VAL A 1 106 ? 36.229 3.519 -38.822 1.00 94.44 106 VAL A O 1
ATOM 859 N N . ILE A 1 107 ? 34.061 4.066 -38.628 1.00 93.88 107 ILE A N 1
ATOM 860 C CA . ILE A 1 107 ? 33.769 3.985 -40.066 1.00 93.88 107 ILE A CA 1
ATOM 861 C C . ILE A 1 107 ? 34.544 5.061 -40.832 1.00 93.88 107 ILE A C 1
ATOM 863 O O . ILE A 1 107 ? 35.186 4.749 -41.837 1.00 93.88 107 ILE A O 1
ATOM 867 N N . ILE A 1 108 ? 34.512 6.311 -40.361 1.00 92.19 108 ILE A N 1
ATOM 868 C CA . ILE A 1 108 ? 35.239 7.424 -40.987 1.00 92.19 108 ILE A CA 1
ATOM 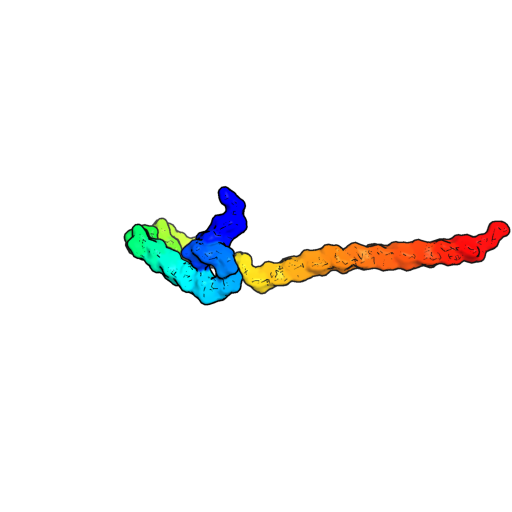869 C C . ILE A 1 108 ? 36.745 7.145 -40.971 1.00 92.19 108 ILE A C 1
ATOM 871 O O . ILE A 1 108 ? 37.394 7.260 -42.008 1.00 92.19 108 ILE A O 1
ATOM 875 N N . TRP A 1 109 ? 37.283 6.705 -39.833 1.00 89.38 109 TRP A N 1
ATOM 876 C CA . TRP A 1 109 ? 38.704 6.412 -39.667 1.00 89.38 109 TRP A CA 1
ATOM 877 C C . TRP A 1 109 ? 39.186 5.254 -40.551 1.00 89.38 109 TRP A C 1
ATOM 879 O O . TRP A 1 109 ? 40.244 5.345 -41.173 1.00 89.38 109 TRP A O 1
ATOM 889 N N . LYS A 1 110 ? 38.392 4.183 -40.687 1.00 88.44 110 LYS A N 1
ATOM 890 C CA . LYS A 1 110 ? 38.698 3.101 -41.637 1.00 88.44 110 LYS A CA 1
ATOM 891 C C . LYS A 1 110 ? 38.723 3.606 -43.079 1.00 88.44 110 LYS A C 1
ATOM 893 O O . LYS A 1 110 ? 39.640 3.267 -43.820 1.00 88.44 110 LYS A O 1
ATOM 898 N N . ARG A 1 111 ? 37.745 4.430 -43.476 1.00 87.88 111 ARG A N 1
ATOM 899 C CA . ARG A 1 111 ? 37.675 4.979 -44.842 1.00 87.88 111 ARG A CA 1
ATOM 900 C C . ARG A 1 111 ? 38.851 5.898 -45.158 1.00 87.88 111 ARG A C 1
ATOM 902 O O . ARG A 1 111 ? 39.354 5.836 -46.273 1.00 87.88 111 ARG A O 1
ATOM 909 N N . THR A 1 112 ? 39.295 6.720 -44.207 1.00 87.06 112 THR A N 1
ATOM 910 C CA . THR A 1 112 ? 40.453 7.601 -44.413 1.00 87.06 112 THR A CA 1
ATOM 911 C C . THR A 1 112 ? 41.762 6.821 -44.460 1.00 87.06 112 THR A C 1
ATOM 913 O O . THR A 1 112 ? 42.551 7.068 -45.366 1.00 87.06 112 THR A O 1
ATOM 916 N N . MET A 1 113 ? 41.982 5.833 -43.582 1.00 81.94 113 MET A N 1
ATOM 917 C CA . MET A 1 113 ? 43.200 5.006 -43.636 1.00 81.94 113 MET A CA 1
ATOM 918 C C . MET A 1 113 ? 43.303 4.163 -44.912 1.00 81.94 113 MET A C 1
ATOM 920 O O . MET A 1 113 ? 44.395 4.016 -45.445 1.00 81.94 113 MET A O 1
ATOM 924 N N . SER A 1 114 ? 42.191 3.651 -45.446 1.00 76.19 114 SER A N 1
ATOM 925 C CA . SER A 1 114 ? 42.197 2.943 -46.736 1.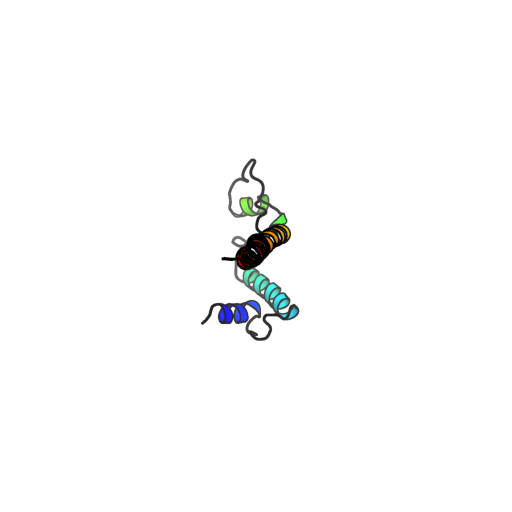00 76.19 114 SER A CA 1
ATOM 926 C C . SER A 1 114 ? 42.411 3.857 -47.951 1.00 76.19 114 SER A C 1
ATOM 928 O O . SER A 1 114 ? 42.659 3.351 -49.041 1.00 76.19 114 SER A O 1
ATOM 930 N N . ALA A 1 115 ? 42.292 5.178 -47.788 1.00 73.19 115 ALA A N 1
ATOM 931 C CA . ALA A 1 115 ? 42.458 6.164 -48.856 1.00 73.19 115 ALA A CA 1
ATOM 932 C C . ALA A 1 115 ? 43.854 6.816 -48.886 1.00 73.19 115 ALA A C 1
ATOM 934 O O . ALA A 1 115 ? 44.134 7.579 -49.808 1.00 73.19 115 ALA A O 1
ATOM 935 N N . VAL A 1 116 ? 44.725 6.533 -47.908 1.00 70.94 116 VAL A N 1
ATOM 936 C CA . VAL A 1 116 ? 46.129 6.970 -47.921 1.00 70.94 116 VAL A CA 1
ATOM 937 C C . VAL A 1 116 ? 46.951 5.917 -48.679 1.00 70.94 116 VAL A C 1
ATOM 939 O O . VAL A 1 116 ? 47.080 4.800 -48.177 1.00 70.94 116 VAL A O 1
ATOM 942 N N . PRO A 1 117 ? 47.477 6.211 -49.884 1.00 64.06 117 PRO A N 1
ATOM 943 C CA . PRO A 1 117 ? 48.376 5.295 -50.576 1.00 64.06 117 PRO A CA 1
ATOM 944 C C . PRO A 1 117 ? 49.722 5.243 -49.834 1.00 64.06 117 PRO A C 1
ATOM 946 O O . PRO A 1 117 ? 50.243 6.286 -49.438 1.00 64.06 117 PRO A O 1
ATOM 949 N N . VAL A 1 118 ? 50.238 4.027 -49.621 1.00 61.69 118 VAL A N 1
ATOM 950 C CA . VAL A 1 118 ? 51.606 3.761 -49.128 1.00 61.69 118 VAL A CA 1
ATOM 951 C C . VAL A 1 118 ? 52.624 4.124 -50.200 1.00 61.69 118 VAL A C 1
ATOM 953 O O . VAL A 1 118 ? 52.355 3.793 -51.378 1.00 61.69 118 VAL A O 1
#

Organism: NCBI:txid49252

Radius of gyration: 28.24 Å; chains: 1; bounding box: 66×44×73 Å

Foldseek 3Di:
DDPLQVLLCQQQVRDSVCSVPPVSNVVSVVVVVVVVVVVDPPLRDDPDDLVVWQPVVCVSVVHDRDPPDGGDDPDDPVVVVVVVVVVVCCVPVVVCVVVVVVVVVVVVVVVVVVVDDD

Sequence (118 aa):
PSFEAEYKEETTGGKPDDYLDRETLRANYVEYNKKVQNAIPSNRLLTFNVKQGWGPLCEFLGHPVPEGIPFPHVHTRAKLQGEMFVLELITWIWPLAIILPLAGFVIIWKRTMSAVPV

Secondary structure (DSSP, 8-state):
--HHHHHHHHHHTS-GGGTT-HHHHHHHHHHHHHHHHHHS-GGG-----GGG-HHHHHHHHT-PPPTT-PPP--S-HHHHHHHHHHHHHHHHHHHHHHHHHHHHHHHHHHHHHTTS--

pLDDT: mean 91.43, std 7.53, range [61.69, 97.94]

InterPro domains:
  IPR027417 P-loop containing nucleoside triphosphate hydrolase [G3DSA:3.40.50.300] (2-96)
  IPR040632 Sulfotransferase, S. mansonii-type [PF17784] (12-79)